Protein AF-A0A2I0U4E6-F1 (afdb_monomer)

Structure (mmCIF, N/CA/C/O backbone):
data_AF-A0A2I0U4E6-F1
#
_entry.id   AF-A0A2I0U4E6-F1
#
loop_
_atom_site.group_PDB
_atom_site.id
_atom_site.type_symbol
_atom_site.label_atom_id
_atom_site.label_alt_id
_atom_site.label_comp_id
_atom_site.label_asym_id
_atom_site.label_entity_id
_atom_site.label_seq_id
_atom_site.pdbx_PDB_ins_code
_atom_site.Cartn_x
_atom_site.Cartn_y
_atom_site.Cartn_z
_atom_site.occupancy
_atom_site.B_iso_or_equiv
_atom_site.auth_seq_id
_atom_site.auth_comp_id
_atom_site.auth_asym_id
_atom_site.auth_atom_id
_atom_site.pdbx_PDB_model_num
ATOM 1 N N . MET A 1 1 ? 11.189 19.407 -9.797 1.00 43.31 1 MET A N 1
ATOM 2 C CA . MET A 1 1 ? 10.801 18.462 -10.867 1.00 43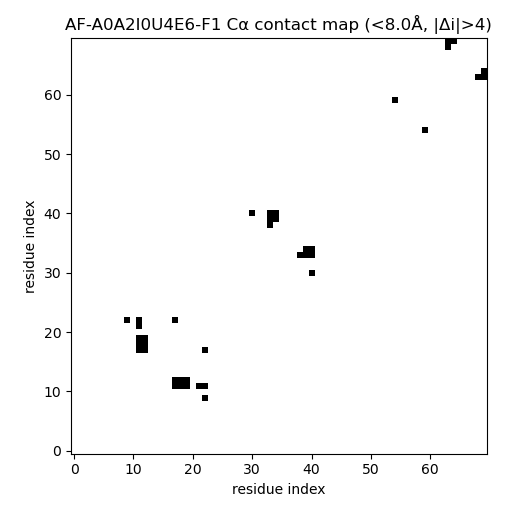.31 1 MET A CA 1
ATOM 3 C C . MET A 1 1 ? 9.339 18.126 -10.666 1.00 43.31 1 MET A C 1
ATOM 5 O O . MET A 1 1 ? 8.997 17.614 -9.610 1.00 43.31 1 MET A O 1
ATOM 9 N N . LYS A 1 2 ? 8.481 18.510 -11.611 1.00 44.84 2 LYS A N 1
ATOM 10 C CA . LYS A 1 2 ? 7.067 18.133 -11.603 1.00 44.84 2 LYS A CA 1
ATOM 11 C C . LYS A 1 2 ? 7.026 16.679 -12.067 1.00 44.84 2 LYS A C 1
ATOM 13 O O . LYS A 1 2 ? 7.425 16.412 -13.197 1.00 44.84 2 LYS A O 1
ATOM 18 N N . GLU A 1 3 ? 6.657 15.749 -11.192 1.00 57.03 3 GLU A N 1
ATOM 19 C CA . GLU A 1 3 ? 6.374 14.391 -11.650 1.00 57.03 3 GLU A CA 1
ATOM 20 C C . GLU A 1 3 ? 5.189 14.488 -12.611 1.00 57.03 3 GLU A C 1
ATOM 22 O O . GLU A 1 3 ? 4.136 15.022 -12.256 1.00 57.03 3 GLU A O 1
ATOM 27 N N . ALA A 1 4 ? 5.388 14.077 -13.864 1.00 57.06 4 ALA A N 1
ATOM 28 C CA . ALA A 1 4 ? 4.276 13.906 -14.782 1.00 57.06 4 ALA A CA 1
ATOM 29 C C . ALA A 1 4 ? 3.286 12.945 -14.110 1.00 57.06 4 ALA A C 1
ATOM 31 O O . ALA A 1 4 ? 3.705 11.925 -13.562 1.00 57.06 4 ALA A O 1
ATOM 32 N N . GLN A 1 5 ? 2.000 13.291 -14.111 1.00 65.75 5 GLN A N 1
ATOM 33 C CA . GLN A 1 5 ? 0.925 12.635 -13.355 1.00 65.75 5 GLN A CA 1
ATOM 34 C C . GLN A 1 5 ? 0.557 11.244 -13.926 1.00 65.75 5 GLN A C 1
ATOM 36 O O . GLN A 1 5 ? -0.605 10.932 -14.146 1.00 65.75 5 GLN A O 1
ATOM 41 N N . VAL A 1 6 ? 1.562 10.422 -14.231 1.00 78.25 6 VAL A N 1
ATOM 42 C CA . VAL A 1 6 ? 1.448 9.050 -14.746 1.00 78.25 6 VAL A CA 1
ATOM 43 C C . VAL A 1 6 ? 1.273 8.061 -13.592 1.00 78.25 6 VAL A C 1
ATOM 45 O O . VAL A 1 6 ? 0.626 7.032 -13.750 1.00 78.25 6 VAL A O 1
ATOM 48 N N . ILE A 1 7 ? 1.845 8.373 -12.426 1.00 84.88 7 ILE A N 1
ATOM 49 C CA . ILE A 1 7 ? 1.829 7.513 -11.245 1.00 84.88 7 ILE A CA 1
ATOM 50 C C . ILE A 1 7 ? 0.764 8.001 -10.259 1.00 84.88 7 ILE A C 1
ATOM 52 O O . ILE A 1 7 ? 0.718 9.182 -9.909 1.00 84.88 7 ILE A O 1
ATOM 56 N N . GLY A 1 8 ? -0.093 7.081 -9.809 1.00 88.38 8 GLY A N 1
ATOM 57 C CA . GLY A 1 8 ? -1.170 7.381 -8.868 1.00 88.38 8 GLY A CA 1
ATOM 58 C C . GLY A 1 8 ? -0.654 7.824 -7.489 1.00 88.38 8 GLY A C 1
ATOM 59 O O . GLY A 1 8 ? 0.402 7.369 -7.041 1.00 88.38 8 GLY A O 1
ATOM 60 N N . PRO A 1 9 ? -1.406 8.671 -6.763 1.00 88.75 9 PRO A N 1
ATOM 61 C CA . PRO A 1 9 ? -0.974 9.214 -5.477 1.00 88.75 9 PRO A CA 1
ATOM 62 C C . PRO A 1 9 ? -0.847 8.158 -4.371 1.00 88.75 9 PRO A C 1
ATOM 64 O O . PRO A 1 9 ? -0.151 8.424 -3.397 1.00 88.75 9 PRO A O 1
ATOM 67 N N . SER A 1 10 ? -1.444 6.972 -4.518 1.00 90.00 10 SER A N 1
ATOM 68 C CA . SER A 1 10 ? -1.301 5.834 -3.599 1.00 90.00 10 SER A CA 1
ATOM 69 C C . SER A 1 10 ? -0.082 4.945 -3.887 1.00 90.00 10 SER A C 1
ATOM 71 O O . SER A 1 10 ? 0.225 4.063 -3.087 1.00 90.00 10 SER A O 1
ATOM 73 N N . GLN A 1 11 ? 0.646 5.159 -4.991 1.00 91.56 11 GLN A N 1
ATOM 74 C CA . GLN A 1 11 ? 1.849 4.382 -5.294 1.00 91.56 11 GLN A CA 1
ATOM 75 C C . GLN A 1 11 ? 2.957 4.720 -4.292 1.00 91.56 11 GLN A C 1
ATOM 77 O O . GLN A 1 11 ? 3.404 5.864 -4.203 1.00 91.56 11 GLN A O 1
ATOM 82 N N . HIS A 1 12 ? 3.443 3.721 -3.564 1.00 92.62 12 HIS A N 1
ATOM 83 C CA . HIS A 1 12 ? 4.564 3.889 -2.634 1.00 92.62 12 HIS A CA 1
ATOM 84 C C . HIS A 1 12 ? 5.842 3.204 -3.124 1.00 92.62 12 HIS A C 1
ATOM 86 O O . HIS A 1 12 ? 6.938 3.709 -2.887 1.00 92.62 12 HIS A O 1
ATOM 92 N N . GLY A 1 13 ? 5.717 2.092 -3.855 1.00 91.44 13 GLY A N 1
ATOM 93 C CA . GLY A 1 13 ? 6.862 1.393 -4.434 1.00 91.44 13 GLY A CA 1
ATOM 94 C C . GLY A 1 13 ? 7.570 2.245 -5.488 1.00 91.44 13 GLY A C 1
ATOM 95 O O . GLY A 1 13 ? 6.917 2.821 -6.357 1.00 91.44 13 GLY A O 1
ATOM 96 N N . PHE A 1 14 ? 8.903 2.287 -5.428 1.00 88.88 14 PHE A N 1
ATOM 97 C CA . PHE A 1 14 ? 9.775 3.018 -6.362 1.00 88.88 14 PHE A CA 1
ATOM 98 C C . PHE A 1 14 ? 9.582 4.548 -6.395 1.00 88.88 14 PHE A C 1
ATOM 100 O O . PHE A 1 14 ? 10.025 5.195 -7.348 1.00 88.88 14 PHE A O 1
ATOM 107 N N . MET A 1 15 ? 8.978 5.131 -5.353 1.00 90.50 15 MET A N 1
ATOM 108 C CA . MET A 1 15 ? 8.759 6.576 -5.222 1.00 90.50 15 MET A CA 1
ATOM 109 C C . MET A 1 15 ? 9.711 7.194 -4.194 1.00 90.50 15 MET A C 1
ATOM 111 O O . MET A 1 15 ? 9.913 6.654 -3.106 1.00 90.50 15 MET A O 1
ATOM 115 N N . ARG A 1 16 ? 10.297 8.357 -4.508 1.00 89.62 16 ARG A N 1
ATOM 116 C CA . ARG A 1 16 ? 11.208 9.044 -3.578 1.00 89.62 16 ARG A CA 1
ATOM 117 C C . ARG A 1 16 ? 10.437 9.549 -2.356 1.00 89.62 16 ARG A C 1
ATOM 119 O O . ARG A 1 16 ? 9.398 10.185 -2.499 1.00 89.62 16 ARG A O 1
ATOM 126 N N . GLY A 1 17 ? 10.977 9.309 -1.161 1.00 90.94 17 GLY A N 1
ATOM 127 C CA . GLY A 1 17 ? 10.375 9.776 0.094 1.00 90.94 17 GLY A CA 1
ATOM 128 C C . GLY A 1 17 ? 9.126 9.002 0.524 1.00 90.94 17 GLY A C 1
ATOM 129 O O . GLY A 1 17 ? 8.446 9.433 1.448 1.00 90.94 17 GLY A O 1
ATOM 130 N N . ARG A 1 18 ? 8.823 7.870 -0.123 1.00 92.88 18 ARG A N 1
ATOM 131 C CA . ARG A 1 18 ? 7.747 6.954 0.265 1.00 92.88 18 ARG A CA 1
ATOM 132 C C . ARG A 1 18 ? 8.345 5.598 0.616 1.00 92.88 18 ARG A C 1
ATOM 134 O O . ARG A 1 18 ? 9.251 5.116 -0.056 1.00 92.88 18 ARG A O 1
ATOM 141 N N . SER A 1 19 ? 7.847 4.999 1.685 1.00 94.06 19 SER A N 1
ATOM 142 C CA . SER A 1 19 ? 8.261 3.694 2.191 1.00 94.06 19 SER A CA 1
ATOM 143 C C . SER A 1 19 ? 7.055 2.776 2.389 1.00 94.06 19 SER A C 1
ATOM 145 O O . SER A 1 19 ? 5.900 3.205 2.311 1.00 94.06 19 SER A O 1
ATOM 147 N N . CYS A 1 20 ? 7.326 1.503 2.687 1.00 92.19 20 CYS A N 1
ATOM 148 C CA . CYS A 1 20 ? 6.285 0.556 3.084 1.00 92.19 20 CYS A CA 1
ATOM 149 C C . CYS A 1 20 ? 5.527 1.052 4.328 1.00 92.19 20 CYS A C 1
ATOM 151 O O . CYS A 1 20 ? 4.304 1.008 4.368 1.00 92.19 20 CYS A O 1
ATOM 153 N N . PHE A 1 21 ? 6.236 1.626 5.303 1.00 94.00 21 PHE A N 1
ATOM 154 C CA . PHE A 1 21 ? 5.612 2.156 6.513 1.00 94.00 21 PHE A CA 1
ATOM 155 C C . PHE A 1 21 ? 4.629 3.290 6.203 1.00 94.00 21 PHE A C 1
ATOM 157 O O . PHE A 1 21 ? 3.478 3.240 6.624 1.00 94.00 21 PHE A O 1
ATOM 164 N N . THR A 1 22 ? 5.033 4.263 5.378 1.00 94.31 22 THR A N 1
ATOM 165 C CA . THR A 1 22 ? 4.143 5.368 4.979 1.00 94.31 22 THR A CA 1
ATOM 166 C C . THR A 1 22 ? 2.948 4.913 4.137 1.00 94.31 22 THR A C 1
ATOM 168 O O . THR A 1 22 ? 1.951 5.621 4.096 1.00 94.31 22 THR A O 1
ATOM 171 N N . ASN A 1 23 ? 3.029 3.738 3.498 1.00 92.81 23 ASN A N 1
ATOM 172 C CA . ASN A 1 23 ? 1.897 3.113 2.808 1.00 92.81 23 ASN A CA 1
ATOM 173 C C . ASN A 1 23 ? 0.904 2.477 3.790 1.00 92.81 23 ASN A C 1
ATOM 175 O O . ASN A 1 23 ? -0.305 2.562 3.599 1.00 92.81 23 ASN A O 1
ATOM 179 N N . LEU A 1 24 ? 1.417 1.828 4.838 1.00 95.06 24 LEU A N 1
ATOM 180 C CA . LEU A 1 24 ? 0.600 1.096 5.804 1.00 95.06 24 LEU A CA 1
ATOM 181 C C . LEU A 1 24 ? -0.187 2.021 6.736 1.00 95.06 24 LEU A C 1
ATOM 183 O O . LEU A 1 24 ? -1.323 1.698 7.064 1.00 95.06 24 LEU A O 1
ATOM 187 N N . ILE A 1 25 ? 0.371 3.168 7.136 1.00 95.62 25 ILE A N 1
ATOM 188 C CA . ILE A 1 25 ? -0.313 4.125 8.028 1.00 95.62 25 ILE A CA 1
ATOM 189 C C . ILE A 1 25 ? -1.720 4.510 7.519 1.00 95.62 25 ILE A C 1
ATOM 191 O O . ILE A 1 25 ? -2.681 4.262 8.243 1.00 95.62 25 ILE A O 1
ATOM 195 N N . PRO A 1 26 ? -1.895 5.071 6.302 1.00 94.50 26 PRO A N 1
ATOM 196 C CA . PRO A 1 26 ? -3.219 5.483 5.824 1.00 94.50 26 PRO A CA 1
ATOM 197 C C . PRO A 1 26 ? -4.162 4.297 5.582 1.00 94.50 26 PRO A C 1
ATOM 199 O O . PRO A 1 26 ? -5.380 4.436 5.694 1.00 94.50 26 PRO A O 1
ATOM 202 N N . PHE A 1 27 ? -3.609 3.124 5.261 1.00 94.56 27 PHE A N 1
ATOM 203 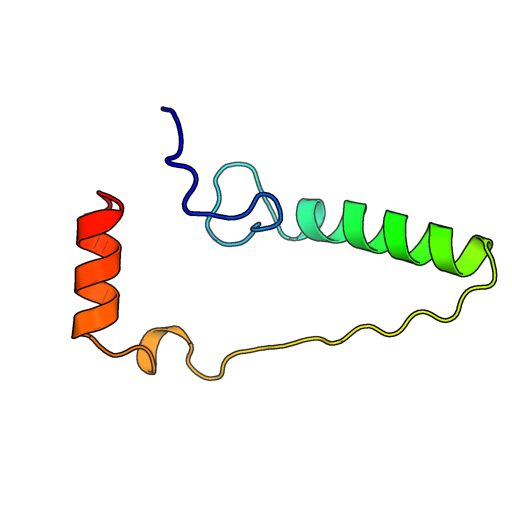C CA . PHE A 1 27 ? -4.384 1.896 5.142 1.00 94.56 27 PHE A CA 1
ATOM 204 C C . PHE A 1 27 ? -5.001 1.505 6.492 1.00 94.56 27 PHE A C 1
ATOM 206 O O . PHE A 1 27 ? -6.217 1.357 6.580 1.00 94.56 27 PHE A O 1
ATOM 213 N N . TYR A 1 28 ? -4.192 1.409 7.551 1.00 96.06 28 TYR A N 1
ATOM 214 C CA . TYR A 1 28 ? -4.685 1.055 8.884 1.00 96.06 28 TYR A CA 1
ATOM 215 C C . TYR A 1 28 ? -5.600 2.119 9.480 1.00 96.06 28 TYR A C 1
ATOM 217 O O . TYR A 1 28 ? -6.570 1.753 10.134 1.00 96.06 28 TYR A O 1
ATOM 225 N N . ASP A 1 29 ? -5.347 3.403 9.227 1.00 96.94 29 ASP A N 1
ATOM 226 C CA . ASP A 1 29 ? -6.247 4.490 9.632 1.00 96.94 29 ASP A CA 1
ATOM 227 C C . ASP A 1 29 ? -7.646 4.306 9.017 1.00 96.94 29 ASP A C 1
ATOM 229 O O . ASP A 1 29 ? -8.663 4.325 9.711 1.00 96.94 29 ASP A O 1
ATOM 233 N N . THR A 1 30 ? -7.695 3.989 7.718 1.00 96.06 30 THR A N 1
ATOM 234 C CA . THR A 1 30 ? -8.953 3.716 7.009 1.00 96.06 30 THR A CA 1
ATOM 235 C C . THR A 1 30 ? -9.654 2.472 7.550 1.00 96.06 30 THR A C 1
ATOM 237 O O . THR A 1 30 ? -10.859 2.513 7.799 1.00 96.06 30 THR A O 1
ATOM 240 N N . VAL A 1 31 ? -8.919 1.370 7.733 1.00 97.25 31 VAL A N 1
ATOM 241 C CA . VA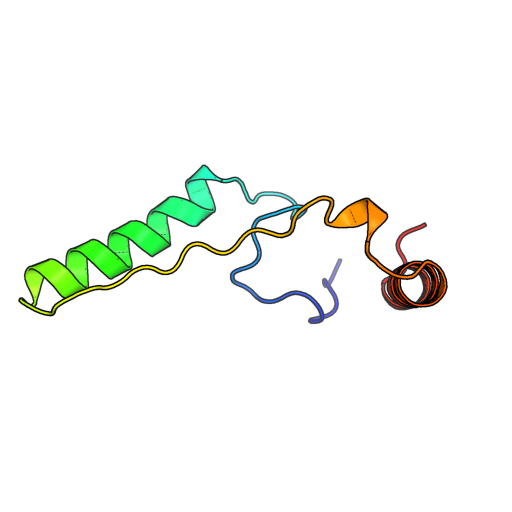L A 1 31 ? -9.471 0.109 8.251 1.00 97.25 31 VAL A CA 1
ATOM 242 C C . VAL A 1 31 ? -10.009 0.301 9.666 1.00 97.25 31 VAL A C 1
ATOM 244 O O . VAL A 1 31 ? -11.153 -0.054 9.924 1.00 97.25 31 VAL A O 1
ATOM 247 N N . THR A 1 32 ? -9.223 0.912 10.555 1.00 97.62 32 THR A N 1
ATOM 248 C CA . THR A 1 32 ? -9.605 1.154 11.955 1.00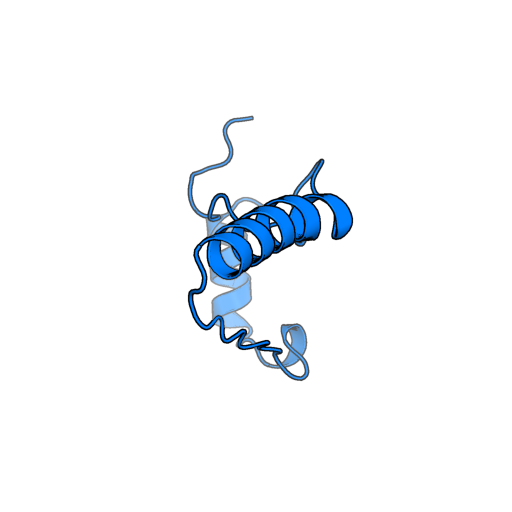 97.62 32 THR A CA 1
ATOM 249 C C . THR A 1 32 ? -10.878 1.985 12.028 1.00 97.62 32 THR A C 1
ATOM 251 O O . THR A 1 32 ? -11.831 1.568 12.672 1.00 97.62 32 THR A O 1
ATOM 254 N N . ARG A 1 33 ? -10.966 3.082 11.265 1.00 98.00 33 ARG A N 1
ATOM 255 C CA . ARG A 1 33 ? -12.173 3.916 11.235 1.00 98.00 33 ARG A CA 1
ATOM 256 C C . ARG A 1 33 ? -13.417 3.150 10.779 1.00 98.00 33 ARG A C 1
ATOM 258 O O . ARG A 1 33 ? -14.490 3.327 11.343 1.00 98.00 33 ARG A O 1
ATOM 265 N N . LEU A 1 34 ? -13.300 2.315 9.745 1.00 97.75 34 LEU A N 1
ATOM 266 C CA . LEU A 1 34 ? -14.434 1.518 9.265 1.00 97.75 34 LEU A CA 1
ATOM 267 C C . LEU A 1 34 ? -14.869 0.472 10.299 1.00 97.75 34 LEU A C 1
ATOM 269 O O . LEU A 1 34 ? -16.067 0.272 10.490 1.00 97.75 34 LEU A O 1
ATOM 273 N N . VAL A 1 35 ? -13.907 -0.151 10.981 1.00 97.19 35 VAL A N 1
ATOM 274 C CA . VAL A 1 35 ? -14.169 -1.102 12.067 1.00 97.19 35 VAL A CA 1
ATOM 275 C C . VAL A 1 35 ? -14.845 -0.408 13.253 1.00 97.19 35 VAL A C 1
ATOM 277 O O . VAL A 1 35 ? -15.834 -0.931 13.763 1.00 97.19 35 VAL A O 1
ATOM 280 N N . ASP A 1 36 ? -14.390 0.785 13.638 1.00 97.81 36 ASP A N 1
ATOM 281 C CA . ASP A 1 36 ? -14.996 1.590 14.708 1.00 97.81 36 ASP A CA 1
ATOM 282 C C . ASP A 1 36 ? -16.440 2.005 14.375 1.00 97.81 36 ASP A C 1
ATOM 284 O O . ASP A 1 36 ? -17.302 2.064 15.250 1.00 97.81 36 ASP A O 1
ATOM 288 N N . GLU A 1 37 ? -16.738 2.238 13.092 1.00 97.94 37 GLU A N 1
ATOM 289 C CA . GLU A 1 37 ? -18.095 2.483 12.582 1.00 97.94 37 GLU A CA 1
ATOM 290 C C . GLU A 1 37 ? -18.963 1.203 12.520 1.00 97.94 37 GLU A C 1
ATOM 292 O O . GLU A 1 37 ? -20.115 1.258 12.084 1.00 97.94 37 GLU A O 1
ATOM 297 N N . GLY A 1 38 ? -18.431 0.045 12.928 1.00 97.69 38 GLY A N 1
ATOM 298 C CA . GLY A 1 38 ? -19.120 -1.246 12.901 1.00 97.69 38 GLY A CA 1
ATOM 299 C C . GLY A 1 38 ? -19.284 -1.838 11.498 1.00 97.69 38 GLY A C 1
ATOM 300 O O . GLY A 1 38 ? -20.129 -2.712 11.294 1.00 97.69 38 GLY A O 1
ATOM 301 N N . LYS A 1 39 ? -18.516 -1.364 10.509 1.00 97.88 39 LYS A N 1
ATOM 302 C CA . LYS A 1 39 ? -18.578 -1.855 9.127 1.00 97.88 39 LYS A CA 1
ATOM 303 C C . LYS A 1 39 ? -17.665 -3.063 8.946 1.00 97.88 39 LYS A C 1
ATOM 305 O O . LYS A 1 39 ? -16.540 -3.090 9.439 1.00 97.88 39 LYS A O 1
ATOM 310 N N . ALA A 1 40 ? -18.133 -4.043 8.177 1.00 96.25 40 ALA A N 1
ATOM 311 C CA . ALA A 1 40 ? -17.288 -5.140 7.721 1.00 96.25 40 ALA A CA 1
ATOM 312 C C . ALA A 1 40 ? -16.229 -4.616 6.737 1.00 96.25 40 ALA A C 1
ATOM 314 O O . ALA A 1 40 ? -16.535 -3.796 5.866 1.00 96.25 40 ALA A O 1
ATOM 315 N N . VAL A 1 41 ? -14.991 -5.088 6.883 1.00 96.56 41 VAL A N 1
ATOM 316 C CA . VAL A 1 41 ? -13.858 -4.708 6.035 1.00 96.56 41 VAL A CA 1
ATOM 317 C C . VAL A 1 41 ? -13.212 -5.969 5.481 1.00 96.56 41 VAL A C 1
ATOM 319 O O . VAL A 1 41 ? -12.732 -6.801 6.246 1.00 96.56 41 VAL A O 1
ATOM 322 N N . ASP A 1 42 ? -13.146 -6.063 4.156 1.00 96.25 42 ASP A N 1
ATOM 323 C CA . ASP A 1 42 ? -12.415 -7.104 3.437 1.00 96.25 42 ASP A CA 1
ATOM 324 C C . ASP A 1 42 ? -11.205 -6.494 2.725 1.00 96.25 42 ASP A C 1
ATOM 326 O O . ASP A 1 42 ? -11.283 -5.411 2.138 1.00 96.25 42 ASP A O 1
ATOM 330 N N . VAL A 1 43 ? -10.072 -7.196 2.760 1.00 94.06 43 VAL A N 1
ATOM 331 C CA . VAL A 1 43 ? -8.812 -6.737 2.164 1.00 94.06 43 VAL A CA 1
ATOM 332 C C . VAL A 1 43 ? -8.328 -7.776 1.165 1.00 94.06 43 VAL A C 1
ATOM 334 O O . VAL A 1 43 ? -8.072 -8.923 1.524 1.00 94.06 43 VAL A O 1
ATOM 337 N N . VAL A 1 44 ? -8.151 -7.364 -0.090 1.00 95.38 44 VAL A N 1
ATOM 338 C CA . VAL A 1 44 ? -7.592 -8.217 -1.145 1.00 95.38 44 VAL A CA 1
ATOM 339 C C . VAL A 1 44 ? -6.129 -7.848 -1.359 1.00 95.38 44 VAL A C 1
ATOM 341 O O . VAL A 1 44 ? -5.818 -6.737 -1.789 1.00 95.38 44 VAL A O 1
ATOM 344 N N . HIS A 1 45 ? -5.225 -8.783 -1.069 1.00 91.56 45 HIS A N 1
ATOM 345 C CA . HIS A 1 45 ? -3.804 -8.631 -1.368 1.00 91.56 45 HIS A CA 1
ATOM 346 C C . HIS A 1 45 ? -3.481 -9.289 -2.712 1.00 91.56 45 HIS A C 1
ATOM 348 O O . HIS A 1 45 ? -3.701 -10.486 -2.886 1.00 91.56 45 HIS A O 1
ATOM 354 N N . LEU A 1 46 ? -2.982 -8.500 -3.664 1.00 94.56 46 LEU A N 1
ATOM 355 C CA . LEU A 1 46 ? -2.600 -8.958 -4.999 1.00 94.56 46 LEU A CA 1
ATOM 356 C C . LEU A 1 46 ? -1.082 -8.888 -5.149 1.00 94.56 46 LEU A C 1
ATOM 358 O O . LEU A 1 46 ? -0.473 -7.891 -4.764 1.00 94.56 46 LEU A O 1
ATOM 362 N N . ASP A 1 47 ? -0.502 -9.916 -5.761 1.00 93.25 47 ASP A N 1
ATOM 363 C CA . ASP A 1 47 ? 0.915 -9.963 -6.111 1.00 93.25 47 ASP A CA 1
ATOM 364 C C . ASP A 1 47 ? 1.107 -10.546 -7.517 1.00 93.25 47 ASP A C 1
ATOM 366 O O . ASP A 1 47 ? 0.322 -11.379 -7.978 1.00 93.25 47 ASP A O 1
ATOM 370 N N . PHE A 1 48 ? 2.157 -10.099 -8.205 1.00 91.50 48 PHE A N 1
ATOM 371 C CA . PHE A 1 48 ? 2.513 -10.587 -9.533 1.00 91.50 48 PHE A CA 1
ATOM 372 C C . PHE A 1 48 ? 3.740 -11.492 -9.445 1.00 91.50 48 PHE A C 1
ATOM 374 O O . PHE A 1 48 ? 4.859 -11.036 -9.201 1.00 91.50 48 PHE A O 1
ATOM 381 N N . SER A 1 49 ? 3.554 -12.776 -9.754 1.00 94.62 49 SER A N 1
ATOM 382 C CA . SER A 1 49 ? 4.675 -13.708 -9.886 1.00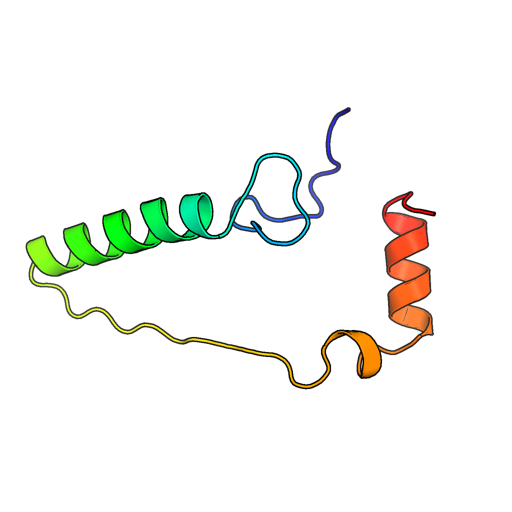 94.62 49 SER A CA 1
ATOM 383 C C . SER A 1 49 ? 5.627 -13.247 -10.991 1.00 94.62 49 SER A C 1
ATOM 385 O O . SER A 1 49 ? 5.216 -13.074 -12.137 1.00 94.62 49 SER A O 1
ATOM 387 N N . LYS A 1 50 ? 6.908 -13.056 -10.649 1.00 92.12 50 LYS A N 1
ATOM 388 C CA . LYS A 1 50 ? 7.957 -12.601 -11.581 1.00 92.12 50 LYS A CA 1
ATOM 389 C C . LYS A 1 50 ? 7.549 -11.344 -12.367 1.00 92.12 50 LYS A C 1
ATOM 391 O O . LYS A 1 50 ? 7.658 -11.297 -13.593 1.00 92.12 50 LYS A O 1
ATOM 396 N N . ALA A 1 51 ? 7.058 -10.326 -11.659 1.00 88.50 51 ALA A N 1
ATOM 397 C CA . ALA A 1 51 ? 6.498 -9.107 -12.247 1.00 88.50 51 ALA A CA 1
ATOM 398 C C . ALA A 1 51 ? 7.401 -8.433 -13.296 1.00 88.50 51 ALA A C 1
ATOM 400 O O . ALA A 1 51 ? 6.900 -7.901 -14.279 1.00 88.50 51 ALA A O 1
ATOM 401 N N . PHE A 1 52 ? 8.725 -8.459 -13.114 1.00 84.94 52 PHE A N 1
ATOM 402 C CA . PHE A 1 52 ? 9.660 -7.844 -14.063 1.00 84.94 52 PHE A CA 1
ATOM 403 C C . PHE A 1 52 ? 10.057 -8.756 -15.227 1.00 84.94 52 PHE A C 1
ATOM 405 O O . PHE A 1 52 ? 10.393 -8.234 -16.285 1.00 84.94 52 PHE A O 1
ATOM 412 N N . ASP A 1 53 ? 9.981 -10.078 -15.058 1.00 89.81 53 ASP A N 1
ATOM 413 C CA . ASP A 1 53 ? 10.345 -11.040 -16.107 1.00 89.81 53 ASP A CA 1
ATOM 414 C C . ASP A 1 53 ? 9.175 -11.312 -17.064 1.00 89.81 53 ASP A C 1
ATOM 416 O O . ASP A 1 53 ? 9.382 -11.689 -18.214 1.00 89.81 53 ASP A O 1
ATOM 420 N N . THR A 1 54 ? 7.938 -11.133 -16.589 1.00 91.50 54 THR A N 1
ATOM 421 C CA . THR A 1 54 ? 6.717 -11.453 -17.350 1.00 91.50 54 THR A CA 1
ATOM 422 C C . THR A 1 54 ? 6.241 -10.294 -18.235 1.00 91.50 54 THR A C 1
ATOM 424 O O . THR A 1 54 ? 5.479 -10.509 -19.177 1.00 91.50 54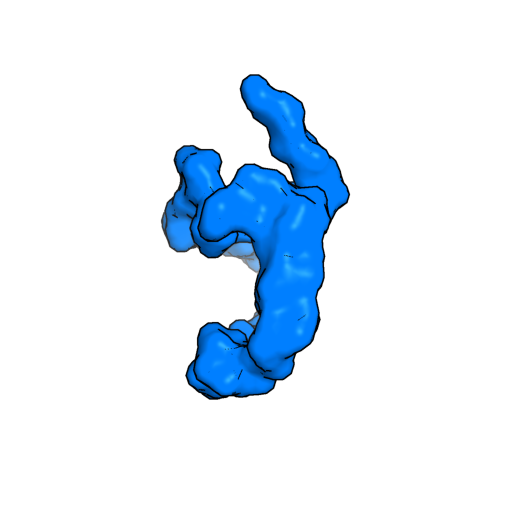 THR A O 1
ATOM 427 N N . VAL A 1 55 ? 6.677 -9.058 -17.970 1.00 88.75 55 VAL A N 1
ATOM 428 C CA . VAL A 1 55 ? 6.272 -7.893 -18.775 1.00 88.75 55 VAL A CA 1
ATOM 429 C C . VAL A 1 55 ? 6.919 -7.971 -20.166 1.00 88.75 55 VAL A C 1
ATOM 431 O O . VAL A 1 55 ? 8.146 -8.061 -20.254 1.00 88.75 55 VAL A O 1
ATOM 434 N N . PRO A 1 56 ? 6.146 -7.885 -21.268 1.00 90.62 56 PRO A N 1
ATOM 435 C CA . PRO A 1 56 ? 6.704 -7.917 -22.614 1.00 90.62 56 PRO A CA 1
ATOM 436 C C . PRO A 1 56 ? 7.745 -6.813 -22.833 1.00 90.62 56 PRO A C 1
ATOM 438 O O . PRO A 1 56 ? 7.511 -5.636 -22.544 1.00 90.62 56 PRO A O 1
ATOM 441 N N . HIS A 1 57 ? 8.885 -7.174 -23.425 1.00 86.88 57 HIS A N 1
ATOM 442 C CA . HIS A 1 57 ? 10.019 -6.258 -23.590 1.00 86.88 57 HIS A CA 1
A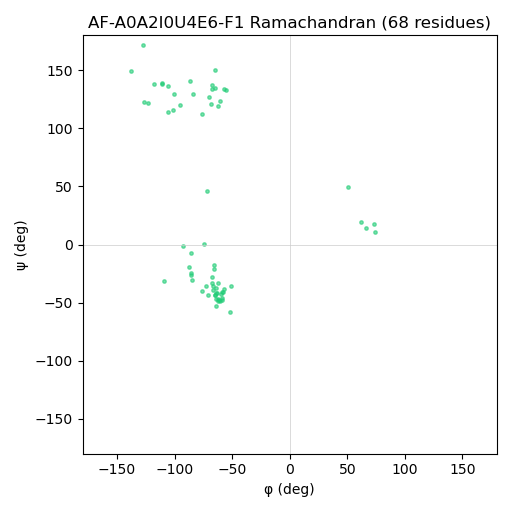TOM 443 C C . HIS A 1 57 ? 9.647 -4.971 -24.356 1.00 86.88 57 HIS A C 1
ATOM 445 O O . HIS A 1 57 ? 10.078 -3.872 -24.001 1.00 86.88 57 HIS A O 1
ATOM 451 N N . ASN A 1 58 ? 8.789 -5.075 -25.377 1.00 87.38 58 ASN A N 1
ATOM 452 C CA . ASN A 1 58 ? 8.326 -3.920 -26.155 1.00 87.38 58 ASN A CA 1
ATOM 453 C C . ASN A 1 58 ? 7.512 -2.928 -25.312 1.00 87.38 58 ASN A C 1
ATOM 455 O O . ASN A 1 58 ? 7.649 -1.714 -25.483 1.00 87.38 58 ASN A O 1
ATOM 459 N N . GLU A 1 59 ? 6.696 -3.422 -24.383 1.00 84.62 59 GLU A N 1
ATOM 460 C CA . GLU A 1 59 ? 5.891 -2.585 -23.492 1.00 84.62 59 GLU A CA 1
ATOM 461 C C . GLU A 1 59 ? 6.771 -1.882 -22.459 1.00 84.62 59 GLU A C 1
ATOM 463 O O . GLU A 1 59 ? 6.649 -0.670 -22.258 1.00 84.62 59 GLU A O 1
ATOM 468 N N . GLN A 1 60 ? 7.727 -2.607 -21.873 1.00 81.25 60 GLN A N 1
ATOM 469 C CA . GLN A 1 60 ? 8.657 -2.051 -20.894 1.00 81.25 60 GLN A CA 1
ATOM 470 C C . GLN A 1 60 ? 9.528 -0.940 -21.499 1.00 81.25 60 GLN A C 1
ATOM 472 O O . GLN A 1 60 ? 9.643 0.146 -20.922 1.00 81.25 60 GLN A O 1
ATOM 477 N N . VAL A 1 61 ? 10.101 -1.169 -22.687 1.00 81.56 61 VAL A N 1
ATOM 478 C CA . VAL A 1 61 ? 10.916 -0.174 -23.405 1.00 81.56 61 VAL A CA 1
ATOM 479 C C . VAL A 1 61 ? 10.083 1.046 -23.790 1.00 81.56 61 VAL A C 1
ATOM 481 O O . VAL A 1 61 ? 10.532 2.183 -23.632 1.00 81.56 61 VAL A O 1
ATOM 484 N N . THR A 1 62 ? 8.854 0.833 -24.260 1.00 80.94 62 THR A N 1
ATOM 485 C CA . THR A 1 62 ? 7.944 1.929 -24.619 1.00 80.94 62 THR A CA 1
ATOM 486 C C . THR A 1 62 ? 7.574 2.768 -23.394 1.00 80.94 62 THR A C 1
ATOM 488 O O . THR A 1 62 ? 7.575 3.997 -23.469 1.00 80.94 62 THR A O 1
ATOM 491 N N . SER A 1 63 ? 7.309 2.128 -22.253 1.00 78.12 63 SER A N 1
ATOM 492 C CA . SER A 1 63 ? 6.997 2.795 -20.982 1.00 78.12 63 SER A CA 1
ATOM 493 C C . SER A 1 63 ? 8.178 3.616 -20.442 1.00 78.12 63 SER A C 1
ATOM 495 O O . SER A 1 63 ? 8.004 4.778 -20.061 1.00 78.12 63 SER A O 1
ATOM 497 N N . ARG A 1 64 ? 9.406 3.077 -20.494 1.00 76.12 64 ARG A N 1
ATOM 498 C CA . ARG A 1 64 ? 10.631 3.812 -20.116 1.00 76.12 64 ARG A CA 1
ATOM 499 C C . ARG A 1 64 ? 10.849 5.058 -20.971 1.00 76.12 64 ARG A C 1
ATOM 501 O O . ARG A 1 64 ? 11.023 6.148 -20.433 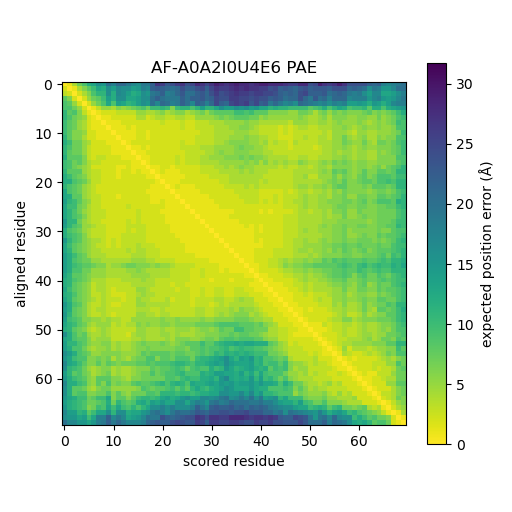1.00 76.12 64 ARG A O 1
ATOM 508 N N . LYS A 1 65 ? 10.742 4.924 -22.299 1.00 76.19 65 LYS A N 1
ATOM 509 C CA . LYS A 1 65 ? 10.894 6.054 -23.234 1.00 76.19 65 LYS A CA 1
ATOM 510 C C . LYS A 1 65 ? 9.879 7.169 -22.968 1.00 76.19 65 LYS A C 1
ATOM 512 O O . LYS A 1 65 ? 10.245 8.338 -22.998 1.00 76.19 65 LYS A O 1
ATOM 517 N N . LYS A 1 66 ? 8.624 6.818 -22.662 1.00 71.94 66 LYS A N 1
ATOM 518 C CA . LYS A 1 66 ? 7.562 7.786 -22.324 1.00 71.94 66 LYS A CA 1
ATOM 519 C C . LYS A 1 66 ? 7.804 8.510 -20.997 1.00 71.94 66 LYS A C 1
ATOM 521 O O . LYS A 1 66 ? 7.404 9.659 -20.854 1.00 71.94 66 LYS A O 1
ATOM 526 N N . THR A 1 67 ? 8.426 7.842 -20.028 1.00 67.50 67 THR A N 1
ATOM 527 C CA . THR A 1 67 ? 8.642 8.376 -18.673 1.00 67.50 67 THR A CA 1
ATOM 528 C C . THR A 1 67 ? 9.988 9.085 -18.499 1.00 67.50 67 THR A C 1
ATOM 530 O O . THR A 1 67 ? 10.256 9.615 -17.423 1.00 67.50 67 THR A O 1
ATOM 533 N N . GLY A 1 68 ? 10.825 9.139 -19.544 1.00 58.50 68 GLY A N 1
ATOM 534 C CA . GLY A 1 68 ? 12.105 9.859 -19.536 1.00 58.50 68 GLY A CA 1
ATOM 535 C C . GLY A 1 68 ? 13.152 9.282 -18.576 1.00 58.50 68 GLY A C 1
ATOM 536 O O . GLY A 1 68 ? 14.141 9.949 -18.282 1.00 58.50 68 GLY A O 1
ATOM 537 N N . LYS A 1 69 ? 12.939 8.062 -18.066 1.00 57.84 69 LYS A N 1
ATOM 538 C CA . LYS A 1 69 ? 13.925 7.319 -17.271 1.00 57.84 69 LYS A CA 1
ATOM 539 C C . LYS A 1 69 ? 14.873 6.590 -18.240 1.00 57.84 69 LYS A C 1
ATOM 541 O O . LYS A 1 69 ? 14.350 5.932 -19.143 1.00 57.84 69 LYS A O 1
ATOM 546 N N . PRO A 1 70 ? 16.208 6.704 -18.087 1.00 49.25 70 PRO A N 1
ATOM 547 C CA . PRO A 1 70 ? 17.153 5.951 -18.912 1.00 49.25 70 PRO A CA 1
ATOM 548 C C . PRO A 1 70 ? 16.947 4.428 -18.806 1.00 49.25 70 PRO A C 1
ATOM 550 O O . PRO A 1 70 ? 16.480 3.925 -17.751 1.00 49.25 70 PRO A O 1
#

Solvent-accessible surface area (backbone atoms only — not comparable to full-atom values): 4743 Å² total; per-residue (Å²): 133,83,75,72,88,80,69,62,92,83,63,32,81,98,38,90,98,44,43,72,65,71,51,46,52,64,50,50,54,53,51,50,55,39,48,76,71,71,44,90,82,88,85,86,87,85,83,65,84,58,58,80,77,69,53,55,66,70,57,56,54,52,52,33,65,75,68,72,52,133

Organism: NCBI:txid1758121

Mean predicted aligned error: 6.78 Å

pLDDT: mean 86.43, std 13.46, range [43.31, 98.0]

Foldseek 3Di:
DPQDPPDDPLDQPPDPPGDPVNNVVVVVVVVVVCVVVVHDDDDDDDDDDVVPVPDDPVVVVVVCVVRVHD

Secondary structure (DSSP, 8-state):
----TTS-TT--TT-TT--HHHHHHHHHHHHHHHHHTT----------TTHHHHS-HHHHHHHHHHHT--

Sequence (70 aa):
MKEAQVIGPSQHGFMRGRSCFTNLIPFYDTVTRLVDEGKAVDVVHLDFSKAFDTV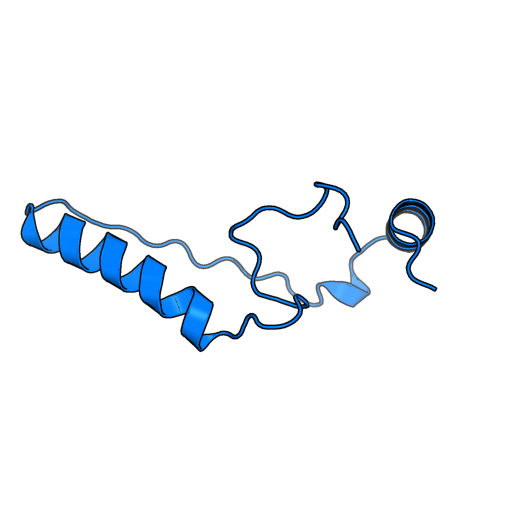PHNEQVTSRKKTGKP

Radius of gyration: 16.63 Å; Cα contacts (8 Å, |Δi|>4): 20; chains: 1; bounding box: 36×32×41 Å